Protein AF-A0A2D4F421-F1 (afdb_monomer)

pLDDT: mean 74.05, std 19.97, range [31.17, 94.75]

Organism: Micrurus corallinus (NCBI:txid54390)

Foldseek 3Di:
DPPVVVVVVVVVVCVQPPPDDDPDDDPPDDDDDPDPPDPDDPVVVVVVVVVLVQQQQWEWWQFPVNPFIAIDHPVPHDPPGTDTFWPPVPPFAAQAPVDNPHGQHGTYDGVQDLVPAVVPHQYPPRHFDSRPSRGDDGD

Solvent-accessible surface area (backbone atoms only — not comparable to full-atom values): 8634 Å² total; per-residue (Å²): 133,70,74,65,62,58,53,51,60,51,55,63,51,51,73,72,63,66,86,64,87,84,91,70,90,81,81,89,77,84,84,80,76,73,80,72,79,79,74,90,46,74,69,57,53,53,50,52,52,54,49,46,61,51,56,51,64,24,18,18,30,34,34,73,83,69,84,48,64,43,70,40,43,72,90,78,42,52,84,86,59,27,47,79,42,34,29,57,85,59,83,45,52,47,49,38,89,90,50,73,84,45,58,30,60,41,31,40,44,61,86,53,43,56,89,76,31,67,36,76,47,43,44,90,93,55,47,58,68,59,56,56,84,71,57,78,77,51,96

Mean predicted aligned error: 13.03 Å

Radius of gyration: 18.04 Å; Cα contacts (8 Å, |Δi|>4): 161; chains: 1; bounding box: 46×55×34 Å

Sequence (139 aa):
GERRRYLAKSLLLECFSHCRFLLQIDLIHLGAKFSPCIRKDQQIEKLIQKEREKERHSGCCVQNDNSGCVQTLREDCSETLATFVKWPDYNPPAVDPSNSSWRRQSGAVCSQDPRTCEEPASNPPHVWLDDITKWPICT

Structure (mmCIF, N/CA/C/O backbone):
data_AF-A0A2D4F421-F1
#
_entry.id   AF-A0A2D4F421-F1
#
loop_
_atom_site.group_PDB
_atom_site.id
_atom_site.type_symbol
_atom_site.label_atom_id
_atom_site.label_alt_id
_atom_site.label_comp_id
_atom_site.label_asym_id
_atom_site.label_entity_id
_atom_site.label_seq_id
_atom_site.pdbx_PDB_ins_code
_atom_site.Cartn_x
_atom_site.Cartn_y
_atom_site.Cartn_z
_atom_site.occupancy
_atom_site.B_iso_or_equiv
_atom_site.auth_seq_id
_atom_site.auth_comp_id
_atom_site.auth_asym_id
_atom_site.auth_atom_id
_atom_site.pdbx_PDB_model_num
ATOM 1 N N . GLY A 1 1 ? -24.098 -1.224 -3.293 1.00 41.50 1 GLY A N 1
ATOM 2 C CA . GLY A 1 1 ? -23.765 -1.664 -1.927 1.00 41.50 1 GLY A CA 1
ATOM 3 C C . GLY A 1 1 ? -22.339 -1.309 -1.558 1.00 41.50 1 GLY A C 1
ATOM 4 O O . GLY A 1 1 ? -22.158 -0.493 -0.671 1.00 41.50 1 GLY A O 1
ATOM 5 N N . GLU A 1 2 ? -21.339 -1.833 -2.271 1.00 36.81 2 GLU A N 1
ATOM 6 C CA . GLU A 1 2 ? -19.910 -1.701 -1.909 1.00 36.81 2 GLU A CA 1
ATOM 7 C C . GLU A 1 2 ? -19.188 -0.421 -2.384 1.00 36.81 2 GLU A C 1
ATOM 9 O O . GLU A 1 2 ? -18.326 0.089 -1.675 1.00 36.81 2 GLU A O 1
ATOM 14 N N . ARG A 1 3 ? -19.531 0.148 -3.554 1.00 32.31 3 ARG A N 1
ATOM 15 C CA . ARG A 1 3 ? -18.755 1.263 -4.162 1.00 32.31 3 ARG A CA 1
ATOM 16 C C . ARG A 1 3 ? -18.753 2.578 -3.373 1.00 32.31 3 ARG A C 1
ATOM 18 O O . ARG A 1 3 ? -17.867 3.400 -3.571 1.00 32.31 3 ARG A O 1
ATOM 25 N N . ARG A 1 4 ? -19.714 2.796 -2.466 1.00 31.17 4 ARG A N 1
ATOM 26 C CA . ARG A 1 4 ? -19.794 4.041 -1.673 1.00 31.17 4 ARG A CA 1
ATOM 27 C C . ARG A 1 4 ? -18.852 4.060 -0.462 1.00 31.17 4 ARG A C 1
ATOM 29 O O . ARG A 1 4 ? -18.550 5.140 0.029 1.00 31.17 4 ARG A O 1
ATOM 36 N N . ARG A 1 5 ? -18.355 2.903 0.001 1.00 38.09 5 ARG A N 1
ATOM 37 C CA . ARG A 1 5 ? -17.441 2.833 1.159 1.00 38.09 5 ARG A CA 1
ATOM 38 C C . ARG A 1 5 ? -15.985 3.151 0.803 1.00 38.09 5 ARG A C 1
ATOM 40 O O . ARG A 1 5 ? -15.282 3.716 1.631 1.00 38.09 5 ARG A O 1
ATOM 47 N N . TYR A 1 6 ? -15.560 2.878 -0.431 1.00 37.56 6 TYR A N 1
ATOM 48 C CA . TYR A 1 6 ? -14.203 3.190 -0.902 1.00 37.56 6 TYR A CA 1
ATOM 49 C C . TYR A 1 6 ? -14.041 4.660 -1.317 1.00 37.56 6 TYR A C 1
ATOM 51 O O . TYR A 1 6 ? -13.032 5.280 -0.999 1.00 37.56 6 TYR A O 1
ATOM 59 N N . LEU A 1 7 ? -15.078 5.263 -1.909 1.00 38.84 7 LEU A N 1
ATOM 60 C CA . LEU A 1 7 ? -15.095 6.700 -2.216 1.00 38.84 7 LEU A CA 1
ATOM 61 C C . LEU A 1 7 ? -15.103 7.582 -0.958 1.00 38.84 7 LEU A C 1
ATOM 63 O O . LEU A 1 7 ? -14.529 8.662 -0.982 1.00 38.84 7 LEU A O 1
ATOM 67 N N . ALA A 1 8 ? -15.678 7.116 0.156 1.00 35.91 8 ALA A N 1
ATOM 68 C CA . ALA A 1 8 ? -15.622 7.841 1.427 1.00 35.91 8 ALA A CA 1
ATOM 69 C C . ALA A 1 8 ? -14.222 7.810 2.071 1.00 35.91 8 ALA A C 1
ATOM 71 O O . ALA A 1 8 ? -13.808 8.812 2.645 1.00 35.91 8 ALA A O 1
ATOM 72 N N . LYS A 1 9 ? -13.474 6.703 1.931 1.00 41.62 9 LYS A N 1
ATOM 73 C CA . LYS A 1 9 ? -12.073 6.608 2.382 1.00 41.62 9 LYS A CA 1
ATOM 74 C C . LYS A 1 9 ? -11.138 7.485 1.544 1.00 41.62 9 LYS A C 1
ATOM 76 O O . LYS A 1 9 ? -10.263 8.133 2.104 1.00 41.62 9 LYS A O 1
ATOM 81 N N . SER A 1 10 ? -11.382 7.575 0.234 1.00 37.06 10 SER A N 1
ATOM 82 C CA . SER A 1 10 ? -10.622 8.461 -0.657 1.00 37.06 10 SER A CA 1
ATOM 83 C C . SER A 1 10 ? -10.943 9.944 -0.414 1.00 37.06 10 SER A C 1
ATOM 85 O O . SER A 1 10 ? -10.027 10.742 -0.261 1.00 37.06 10 SER A O 1
ATOM 87 N N . LEU A 1 11 ? -12.221 10.333 -0.275 1.00 34.50 11 LEU A N 1
ATOM 88 C CA . LEU A 1 11 ? -12.587 11.745 -0.066 1.00 34.50 11 LEU A CA 1
ATOM 89 C C . LEU A 1 11 ? -12.222 12.297 1.325 1.00 34.50 11 LEU A C 1
ATOM 91 O O . LEU A 1 11 ? -11.978 13.496 1.452 1.00 34.50 11 LEU A O 1
ATOM 95 N N . LEU A 1 12 ? -12.190 11.468 2.377 1.00 39.22 12 LEU A N 1
ATOM 96 C CA . LEU A 1 12 ? -11.803 11.928 3.720 1.00 39.22 12 LEU A CA 1
ATOM 97 C C . LEU A 1 12 ? -10.290 12.176 3.848 1.00 39.22 12 LEU A C 1
ATOM 99 O O . LEU A 1 12 ? -9.898 13.062 4.608 1.00 39.22 12 LEU A O 1
ATOM 103 N N . LEU A 1 13 ? -9.453 11.458 3.087 1.00 39.56 13 LEU A N 1
ATOM 104 C CA . LEU A 1 13 ? -8.000 11.672 3.059 1.00 39.56 13 LEU A CA 1
ATOM 105 C C . LEU A 1 13 ? -7.570 12.787 2.088 1.00 39.56 13 LEU A C 1
ATOM 107 O O . LEU A 1 13 ? -6.635 13.531 2.392 1.00 39.56 13 LEU A O 1
ATOM 111 N N . GLU A 1 14 ? -8.278 12.965 0.969 1.00 34.81 14 GLU A N 1
ATOM 112 C CA . GLU A 1 14 ? -7.997 14.032 -0.007 1.00 34.81 14 GLU A CA 1
ATOM 113 C C . GLU A 1 14 ? -8.227 15.438 0.580 1.00 34.81 14 GLU A C 1
ATOM 115 O O . GLU A 1 14 ? -7.458 16.357 0.308 1.00 34.81 14 GLU A O 1
ATOM 120 N N . CYS A 1 15 ? -9.206 15.608 1.477 1.00 37.72 15 CYS A N 1
ATOM 121 C CA . CYS A 1 15 ? -9.455 16.892 2.150 1.00 37.72 15 CYS A CA 1
ATOM 122 C C . CYS A 1 15 ? -8.352 17.315 3.140 1.00 37.72 15 CYS A C 1
ATOM 124 O O . CYS A 1 15 ? -8.228 18.503 3.436 1.00 37.72 15 CYS A O 1
ATOM 126 N N . PHE A 1 16 ? -7.558 16.378 3.672 1.00 40.41 16 PHE A N 1
ATOM 127 C CA . PHE A 1 16 ? -6.517 16.688 4.662 1.00 40.41 16 PHE A CA 1
ATOM 128 C C . PHE A 1 16 ? -5.126 16.895 4.049 1.00 40.41 16 PHE A C 1
ATOM 130 O O . PHE A 1 16 ? -4.325 17.631 4.627 1.00 40.41 16 PHE A O 1
ATOM 137 N N . SER A 1 17 ? -4.836 16.281 2.895 1.00 37.94 17 SER A N 1
ATOM 138 C CA . SER A 1 17 ? -3.502 16.335 2.275 1.00 37.94 17 SER A CA 1
ATOM 139 C C . SER A 1 17 ? -3.331 17.461 1.241 1.00 37.94 17 SER A C 1
ATOM 141 O O . SER A 1 17 ? -2.230 17.982 1.085 1.00 37.94 17 SER A O 1
ATOM 143 N N . HIS A 1 18 ? -4.406 17.926 0.594 1.00 42.22 18 HIS A N 1
ATOM 144 C CA . HIS A 1 18 ? -4.334 18.904 -0.509 1.00 42.22 18 HIS A CA 1
ATOM 145 C C . HIS A 1 18 ? -4.204 20.390 -0.098 1.00 42.22 18 HIS A C 1
ATOM 147 O O . HIS A 1 18 ? -4.460 21.285 -0.899 1.00 42.22 18 HIS A O 1
ATOM 153 N N . CYS A 1 19 ? -3.769 20.709 1.128 1.00 43.16 19 CYS A N 1
ATOM 154 C CA . CYS A 1 19 ? -3.565 22.112 1.535 1.00 43.16 19 CYS A CA 1
ATOM 155 C C . CYS A 1 19 ? -2.168 22.680 1.185 1.00 43.16 19 CYS A C 1
ATOM 157 O O . CYS A 1 19 ? -1.824 23.789 1.599 1.00 43.16 19 CYS A O 1
ATOM 159 N N . ARG A 1 20 ? -1.345 21.956 0.419 1.00 45.47 20 ARG A N 1
ATOM 160 C CA . ARG A 1 20 ? -0.129 22.487 -0.219 1.00 45.47 20 ARG A CA 1
ATOM 161 C C . ARG A 1 20 ? -0.092 22.019 -1.667 1.00 45.47 20 ARG A C 1
ATOM 163 O O . ARG A 1 20 ? -0.299 20.844 -1.909 1.00 45.47 20 ARG A O 1
ATOM 170 N N . PHE A 1 21 ? 0.255 22.937 -2.568 1.00 42.03 21 PHE A N 1
ATOM 171 C CA . PHE A 1 21 ? 0.499 22.722 -4.000 1.00 42.03 21 PHE A CA 1
ATOM 172 C C . PHE A 1 21 ? -0.718 22.668 -4.935 1.00 42.03 21 PHE A C 1
ATOM 174 O O . PHE A 1 21 ? -0.959 21.677 -5.596 1.00 42.03 21 PHE A O 1
ATOM 181 N N . LEU A 1 22 ? -1.381 23.814 -5.113 1.00 41.16 22 LEU A N 1
ATOM 182 C CA . LEU A 1 22 ? -1.653 24.335 -6.461 1.00 41.16 22 LEU A CA 1
ATOM 183 C C . LEU A 1 22 ? -1.502 25.859 -6.426 1.00 41.16 22 LEU A C 1
ATOM 185 O O . LEU A 1 22 ? -2.469 26.614 -6.353 1.00 41.16 22 LEU A O 1
ATOM 189 N N . LEU A 1 23 ? -0.249 26.317 -6.440 1.00 43.56 23 LEU A N 1
ATOM 190 C CA . LEU A 1 23 ? 0.064 27.666 -6.892 1.00 43.56 23 LEU A CA 1
ATOM 191 C C . LEU A 1 23 ? 0.308 27.589 -8.403 1.00 43.56 23 LEU A C 1
ATOM 193 O O . LEU A 1 23 ? 1.446 27.555 -8.851 1.00 43.56 23 LEU A O 1
ATOM 197 N N . GLN A 1 24 ? -0.779 27.534 -9.175 1.00 42.00 24 GLN A N 1
ATOM 198 C CA . GLN A 1 24 ? -0.777 27.954 -10.576 1.00 42.00 24 GLN A CA 1
ATOM 199 C C . GLN A 1 24 ? -2.070 28.740 -10.863 1.00 42.00 24 GLN A C 1
ATOM 201 O O . GLN A 1 24 ? -3.086 28.195 -11.277 1.00 42.00 24 GLN A O 1
ATOM 206 N N . ILE A 1 25 ? -2.039 30.010 -10.430 1.00 50.66 25 ILE A N 1
ATOM 207 C CA . ILE A 1 25 ? -2.348 31.229 -11.205 1.00 50.66 25 ILE A CA 1
ATOM 208 C C . ILE A 1 25 ? -3.394 30.974 -12.315 1.00 50.66 25 ILE A C 1
ATOM 210 O O . ILE A 1 25 ? -3.032 30.526 -13.391 1.00 50.66 25 ILE A O 1
ATOM 214 N N . ASP A 1 26 ? -4.702 30.997 -12.033 1.00 39.94 26 ASP A N 1
ATOM 215 C CA . ASP A 1 26 ? -5.576 32.101 -12.492 1.00 39.94 26 ASP A CA 1
ATOM 216 C C . ASP A 1 26 ? -7.009 32.029 -11.906 1.00 39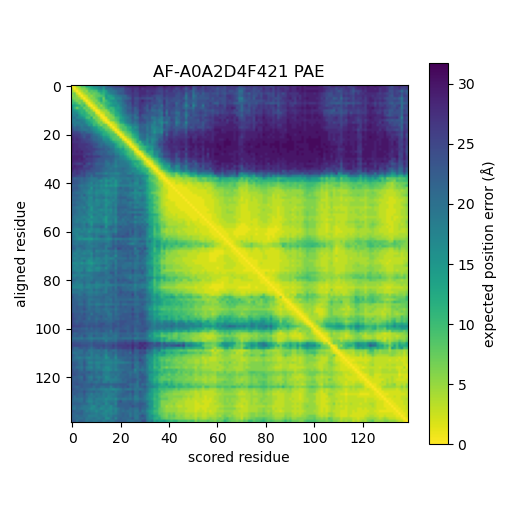.94 26 ASP A C 1
ATOM 218 O O . ASP A 1 26 ? -7.995 32.378 -12.552 1.00 39.94 26 ASP A O 1
ATOM 222 N N . LEU A 1 27 ? -7.169 31.598 -10.650 1.00 43.00 27 LEU A N 1
ATOM 223 C CA . LEU A 1 27 ? -8.470 31.663 -9.956 1.00 43.00 27 LEU A CA 1
ATOM 224 C C . LEU A 1 27 ? -8.440 32.567 -8.717 1.00 43.00 27 LEU A C 1
ATOM 226 O O . LEU A 1 27 ? -9.036 32.271 -7.684 1.00 43.00 27 LEU A O 1
ATOM 230 N N . ILE A 1 28 ? -7.747 33.703 -8.830 1.00 47.91 28 ILE A N 1
ATOM 231 C CA . ILE A 1 28 ? -7.823 34.821 -7.877 1.00 47.91 28 ILE A CA 1
ATOM 232 C C . ILE A 1 28 ? -8.586 35.973 -8.538 1.00 47.91 28 ILE A C 1
ATOM 234 O O . ILE A 1 28 ? -8.101 37.087 -8.650 1.00 47.91 28 ILE A O 1
ATOM 238 N N . HIS A 1 29 ? -9.799 35.707 -9.008 1.00 46.41 29 HIS A N 1
ATOM 239 C CA . HIS A 1 29 ? -10.775 36.751 -9.301 1.00 46.41 29 HIS A CA 1
ATOM 240 C C . HIS A 1 29 ? -12.164 36.168 -9.047 1.00 46.41 29 HIS A C 1
ATOM 242 O O . HIS A 1 29 ? -12.685 35.454 -9.892 1.00 46.41 29 HIS A O 1
ATOM 248 N N . LEU A 1 30 ? -12.743 36.520 -7.887 1.00 47.62 30 LEU A N 1
ATOM 249 C CA . LEU A 1 30 ? -14.104 36.214 -7.392 1.00 47.62 30 LEU A CA 1
ATOM 250 C C . LEU A 1 30 ? -14.192 35.085 -6.337 1.00 47.62 30 LEU A C 1
ATOM 252 O O . LEU A 1 30 ? -14.700 33.999 -6.583 1.00 47.62 30 LEU A O 1
ATOM 256 N N . GLY A 1 31 ? -13.790 35.393 -5.097 1.00 50.72 31 GLY A N 1
ATOM 257 C CA . GLY A 1 31 ? -14.478 34.853 -3.912 1.00 50.72 31 GLY A CA 1
ATOM 258 C C . GLY A 1 31 ? -14.200 33.406 -3.485 1.00 50.72 31 GLY A C 1
ATOM 259 O O . GLY A 1 31 ? -15.069 32.799 -2.857 1.00 50.72 31 GLY A O 1
ATOM 260 N N . ALA A 1 32 ? -13.018 32.843 -3.748 1.00 45.59 32 ALA A N 1
ATOM 261 C CA . ALA A 1 32 ? -12.657 31.543 -3.182 1.00 45.59 32 ALA A CA 1
ATOM 262 C C . ALA A 1 32 ? -12.429 31.652 -1.660 1.00 45.59 32 ALA A C 1
ATOM 264 O O . ALA A 1 32 ? -11.424 32.167 -1.171 1.00 45.59 32 ALA A O 1
ATOM 265 N N . LYS A 1 33 ? -13.418 31.176 -0.905 1.00 50.16 33 LYS A N 1
ATOM 266 C CA . LYS A 1 33 ? -13.392 30.997 0.546 1.00 50.16 33 LYS A CA 1
ATOM 267 C C . LYS A 1 33 ? -12.401 29.880 0.881 1.00 50.16 33 LYS A C 1
ATOM 269 O O . LYS A 1 33 ? -12.665 28.724 0.568 1.00 50.16 33 LYS A O 1
ATOM 274 N N . PHE A 1 34 ? -11.275 30.217 1.509 1.00 52.97 34 PHE A N 1
ATOM 275 C CA . PHE A 1 34 ? -10.331 29.218 2.013 1.00 52.97 34 PHE A CA 1
ATOM 276 C C . PHE A 1 34 ? -11.055 28.232 2.939 1.00 52.97 34 PHE A C 1
ATOM 278 O O . PHE A 1 34 ? -11.780 28.652 3.848 1.00 52.97 34 PHE A O 1
ATOM 285 N N . SER A 1 35 ? -10.860 26.932 2.710 1.00 56.28 35 SER A N 1
ATOM 286 C CA . SER A 1 35 ? -11.275 25.878 3.634 1.00 56.28 35 SER A CA 1
ATOM 287 C C . SER A 1 35 ? -10.663 26.193 5.004 1.00 56.28 35 SER A C 1
ATOM 289 O O . SER A 1 35 ? -9.434 26.241 5.103 1.00 56.28 35 SER A O 1
ATOM 291 N N . PRO A 1 36 ? -11.454 26.469 6.057 1.00 56.59 36 PRO A N 1
ATOM 292 C CA . PRO A 1 36 ? -10.884 26.702 7.375 1.00 56.59 36 PRO A CA 1
ATOM 293 C C . PRO A 1 36 ? -10.105 25.452 7.788 1.00 56.59 36 PRO A C 1
ATOM 295 O O . PRO A 1 36 ? -10.576 24.330 7.591 1.00 56.59 36 PRO A O 1
ATOM 298 N N . CYS A 1 37 ? -8.900 25.643 8.326 1.00 60.41 37 CYS A N 1
ATOM 299 C CA . CYS A 1 37 ? -8.090 24.550 8.842 1.00 60.41 37 CYS A CA 1
ATOM 300 C C . CYS A 1 37 ? -8.929 23.709 9.816 1.00 60.41 37 CYS A C 1
ATOM 302 O O . CYS A 1 37 ? -9.476 24.228 10.793 1.00 60.41 37 CYS A O 1
ATOM 304 N N . ILE A 1 38 ? -9.070 22.409 9.539 1.00 67.81 38 ILE A N 1
ATOM 305 C CA . ILE A 1 38 ? -9.748 21.513 10.474 1.00 67.81 38 ILE A CA 1
ATOM 306 C C . ILE A 1 38 ? -8.921 21.497 11.756 1.00 67.81 38 ILE A C 1
ATOM 308 O O . ILE A 1 38 ? -7.733 21.162 11.758 1.00 67.81 38 ILE A O 1
ATOM 312 N N . ARG A 1 39 ? -9.553 21.894 12.860 1.00 75.44 39 ARG A N 1
ATOM 313 C CA . ARG A 1 39 ? -8.953 21.793 14.186 1.00 75.44 39 ARG A CA 1
ATOM 314 C C . ARG A 1 39 ? -8.607 20.327 14.451 1.00 75.44 39 ARG A C 1
ATOM 316 O O . ARG A 1 39 ? -9.448 19.455 14.256 1.00 75.44 39 ARG A O 1
ATOM 323 N N . LYS A 1 40 ? -7.384 20.071 14.926 1.00 77.69 40 LYS A N 1
ATOM 324 C CA . LYS A 1 40 ? -6.969 18.739 15.381 1.00 77.69 40 LYS A CA 1
ATOM 325 C C . LYS A 1 40 ? -7.872 18.289 16.524 1.00 77.69 40 LYS A C 1
ATOM 327 O O . LYS A 1 40 ? -7.868 18.898 17.596 1.00 77.69 40 LYS A O 1
ATOM 332 N N . ASP A 1 41 ? -8.650 17.250 16.266 1.00 87.44 41 ASP A N 1
ATOM 333 C CA . ASP A 1 41 ? -9.509 16.611 17.249 1.00 87.44 41 ASP A CA 1
ATOM 334 C C . ASP A 1 41 ? -8.862 15.303 17.715 1.00 87.44 41 ASP A C 1
ATOM 336 O O . ASP A 1 41 ? -8.504 14.447 16.905 1.00 87.44 41 ASP A O 1
ATOM 340 N N . GLN A 1 42 ? -8.712 15.142 19.029 1.00 91.00 42 GLN A N 1
ATOM 341 C CA . GLN A 1 42 ? -8.025 13.987 19.609 1.00 91.00 42 GLN A CA 1
ATOM 342 C C . GLN A 1 42 ? -8.744 12.657 19.342 1.00 91.00 42 GLN A C 1
ATOM 344 O O . GLN A 1 42 ? -8.100 11.607 19.324 1.00 91.00 42 GLN A O 1
ATOM 349 N N . GLN A 1 43 ? -10.070 12.655 19.174 1.00 88.06 43 GLN A N 1
ATOM 350 C CA . GLN A 1 43 ? -10.814 11.440 18.839 1.00 88.06 43 GLN A CA 1
ATOM 351 C C . GLN A 1 43 ? -10.548 11.048 17.387 1.00 88.06 43 GLN A C 1
ATOM 353 O O . GLN A 1 43 ? -10.292 9.875 17.113 1.00 88.06 43 GLN A O 1
ATOM 358 N N . ILE A 1 44 ? -10.519 12.025 16.478 1.00 86.69 44 ILE A N 1
ATOM 359 C CA . ILE A 1 44 ? -10.171 11.804 15.069 1.00 86.69 44 ILE A CA 1
ATOM 360 C C . ILE A 1 44 ? -8.728 11.307 14.939 1.00 86.69 44 ILE A C 1
ATOM 362 O O . ILE A 1 44 ? -8.487 10.326 14.242 1.00 86.69 44 ILE A O 1
ATOM 366 N N . GLU A 1 45 ? -7.770 11.903 15.652 1.00 89.38 45 GLU A N 1
ATOM 367 C CA . GLU A 1 45 ? -6.368 11.455 15.625 1.00 89.38 45 GLU A CA 1
ATOM 368 C C . GLU A 1 45 ? -6.218 9.988 16.054 1.00 89.38 45 GLU A C 1
ATOM 370 O O . GLU A 1 45 ? -5.491 9.224 15.417 1.00 89.38 45 GLU A O 1
ATOM 375 N N . LYS A 1 46 ? -6.957 9.557 17.084 1.00 92.44 46 LYS A N 1
ATOM 376 C CA . LYS A 1 46 ? -6.981 8.149 17.514 1.00 92.44 46 LYS A CA 1
ATOM 377 C C . LYS A 1 46 ? -7.551 7.225 16.438 1.00 92.44 46 LYS A C 1
ATOM 379 O O . LYS A 1 46 ? -7.043 6.117 16.263 1.00 92.44 46 LYS A O 1
ATOM 384 N N . LEU A 1 47 ? -8.591 7.660 15.726 1.00 90.75 47 LEU A N 1
ATOM 385 C CA . LEU A 1 47 ? -9.173 6.895 14.620 1.00 90.75 47 LEU A CA 1
ATOM 386 C C . LEU A 1 47 ? -8.194 6.778 13.449 1.00 90.75 47 LEU A C 1
ATOM 388 O O . LEU A 1 47 ? -7.968 5.669 12.974 1.00 90.75 47 LEU A O 1
ATOM 392 N N . ILE A 1 48 ? -7.543 7.879 13.065 1.00 88.00 48 ILE A N 1
ATOM 393 C CA . ILE A 1 48 ? -6.514 7.891 12.016 1.00 88.00 48 ILE A CA 1
ATOM 394 C C . ILE A 1 48 ? -5.371 6.945 12.382 1.00 88.00 48 ILE A C 1
ATOM 396 O O . ILE A 1 48 ? -4.939 6.150 11.554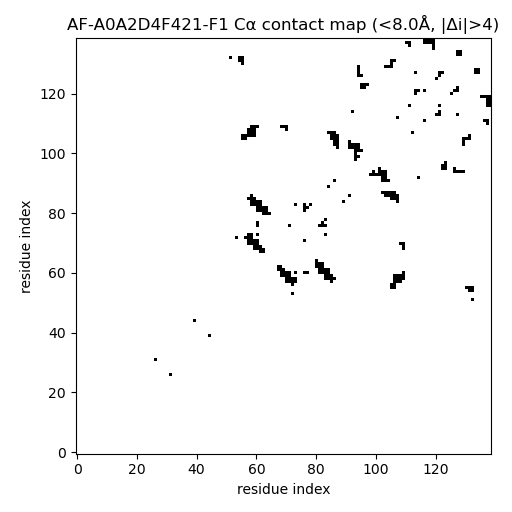 1.00 88.00 48 ILE A O 1
ATOM 400 N N . GLN A 1 49 ? -4.888 6.986 13.625 1.00 90.56 49 GLN A N 1
ATOM 401 C CA . GLN A 1 49 ? -3.806 6.103 14.055 1.00 90.56 49 GLN A CA 1
ATOM 402 C C . GLN A 1 49 ? -4.221 4.627 14.008 1.00 90.56 49 GLN A C 1
ATOM 404 O O . GLN A 1 49 ? -3.434 3.772 13.603 1.00 90.56 49 GLN A O 1
ATOM 409 N N . LYS A 1 50 ? -5.469 4.328 14.381 1.00 91.75 50 LYS A N 1
ATOM 410 C CA . LYS A 1 50 ? -6.030 2.978 14.285 1.00 91.75 50 LYS A CA 1
ATOM 411 C C . LYS A 1 50 ? -6.146 2.508 12.834 1.00 91.75 50 LYS A C 1
ATOM 413 O O . LYS A 1 50 ? -5.909 1.333 12.570 1.00 91.75 50 LYS A O 1
ATOM 418 N N . GLU A 1 51 ? -6.515 3.387 11.906 1.00 88.12 51 GLU A N 1
ATOM 419 C CA . GLU A 1 51 ? -6.564 3.060 10.477 1.00 88.12 51 GLU A CA 1
ATOM 420 C C . GLU A 1 51 ? -5.167 2.855 9.891 1.00 88.12 51 GLU A C 1
ATOM 422 O O . GLU A 1 51 ? -4.940 1.824 9.266 1.00 88.12 51 GLU A O 1
ATOM 427 N N . ARG A 1 52 ? -4.204 3.732 10.197 1.00 87.25 52 ARG A N 1
ATOM 428 C CA . ARG A 1 52 ? -2.797 3.576 9.784 1.00 87.25 52 ARG A CA 1
ATOM 429 C C . ARG A 1 52 ? -2.201 2.242 10.234 1.00 87.25 52 ARG A C 1
ATOM 431 O O . ARG A 1 52 ? -1.519 1.572 9.465 1.00 87.25 52 ARG A O 1
ATOM 438 N N . GLU A 1 53 ? -2.488 1.816 11.464 1.00 89.12 53 GLU A N 1
ATOM 439 C CA . GLU A 1 53 ? -2.021 0.517 11.965 1.00 89.12 53 GLU A CA 1
ATOM 440 C C . GLU A 1 53 ? -2.621 -0.653 11.169 1.00 89.12 53 GLU A C 1
ATOM 442 O O . GLU A 1 53 ? -1.937 -1.643 10.911 1.00 89.12 53 GLU A O 1
ATOM 447 N N . LYS A 1 54 ? -3.878 -0.544 10.719 1.00 87.19 54 LYS A N 1
ATOM 448 C CA . LYS A 1 54 ? -4.482 -1.540 9.820 1.00 87.19 54 LYS A CA 1
ATOM 449 C C . LYS A 1 54 ? -3.864 -1.492 8.424 1.00 87.19 54 LYS A C 1
ATOM 451 O O . LYS A 1 54 ? -3.563 -2.543 7.864 1.00 87.19 54 LYS A O 1
ATOM 456 N N . GLU A 1 55 ? -3.631 -0.299 7.883 1.00 86.94 55 GLU A N 1
ATOM 457 C CA . GLU A 1 55 ? -3.001 -0.102 6.572 1.00 86.94 55 GLU A CA 1
ATOM 458 C C . GLU A 1 55 ? -1.605 -0.722 6.509 1.00 86.94 55 GLU A C 1
ATOM 460 O O . GLU A 1 55 ? -1.287 -1.382 5.520 1.00 86.94 55 GLU A O 1
ATOM 465 N N . ARG A 1 56 ? -0.815 -0.646 7.588 1.00 87.12 56 ARG A N 1
ATOM 466 C CA . ARG A 1 56 ? 0.502 -1.307 7.671 1.00 87.12 56 ARG A CA 1
ATOM 467 C C . ARG A 1 56 ? 0.432 -2.817 7.410 1.00 87.12 56 ARG A C 1
ATOM 469 O O . ARG A 1 56 ? 1.373 -3.425 6.896 1.00 87.12 56 ARG A O 1
ATOM 476 N N . HIS A 1 57 ? -0.694 -3.441 7.748 1.00 86.94 57 HIS A N 1
ATOM 477 C CA . HIS A 1 57 ? -0.903 -4.874 7.565 1.00 86.94 57 HIS A CA 1
ATOM 478 C C . HIS A 1 57 ? -1.620 -5.231 6.257 1.00 86.94 57 HIS A C 1
ATOM 480 O O . HIS A 1 57 ? -1.651 -6.413 5.907 1.00 86.94 57 HIS A O 1
ATOM 486 N N . SER A 1 58 ? -2.108 -4.243 5.507 1.00 88.56 58 SER A N 1
ATOM 487 C CA . SER A 1 58 ? -2.757 -4.453 4.212 1.00 88.56 58 SER A CA 1
ATOM 488 C C . SER A 1 58 ? -1.789 -4.939 3.121 1.00 88.56 58 SER A C 1
ATOM 490 O O . SER A 1 58 ? -0.565 -4.893 3.272 1.00 88.56 58 SER A O 1
ATOM 492 N N . GLY A 1 59 ? -2.356 -5.467 2.040 1.00 89.75 59 GLY A N 1
ATOM 493 C CA . GLY A 1 59 ? -1.659 -5.866 0.819 1.00 89.75 59 GLY A CA 1
ATOM 494 C C . GLY A 1 59 ? -2.575 -5.720 -0.396 1.00 89.75 59 GLY A C 1
ATOM 495 O O . GLY A 1 59 ? -3.684 -5.190 -0.281 1.00 89.75 59 GLY A O 1
ATOM 496 N N . CYS A 1 60 ? -2.130 -6.202 -1.554 1.00 90.94 60 CYS A N 1
ATOM 497 C CA . CYS A 1 60 ? -2.875 -6.106 -2.803 1.00 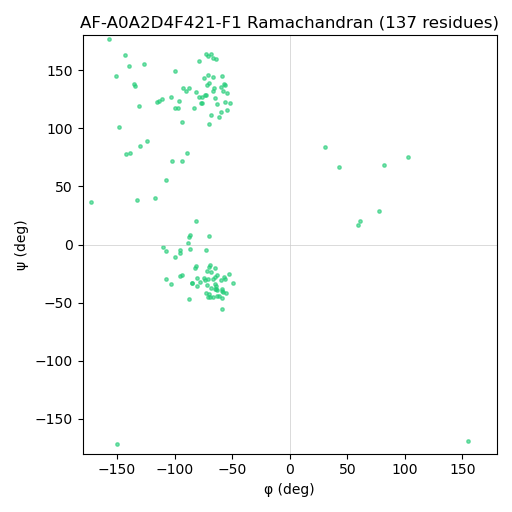90.94 60 CYS A CA 1
ATOM 498 C C . CYS A 1 60 ? -3.590 -7.429 -3.109 1.00 90.94 60 CYS A C 1
ATOM 500 O O . CYS A 1 60 ? -2.960 -8.468 -3.286 1.00 90.94 60 CYS A O 1
ATOM 502 N N . CYS A 1 61 ? -4.919 -7.396 -3.162 1.00 91.62 61 CYS A N 1
ATOM 503 C CA . CYS A 1 61 ? -5.761 -8.525 -3.541 1.00 91.62 61 CYS A CA 1
ATOM 504 C C . CYS A 1 61 ? -6.048 -8.431 -5.044 1.00 91.62 61 CYS A C 1
ATOM 506 O O . CYS A 1 61 ? -6.806 -7.563 -5.482 1.00 91.62 61 CYS A O 1
ATOM 508 N N . VAL A 1 62 ? -5.394 -9.279 -5.835 1.00 92.12 62 VAL A N 1
ATOM 509 C CA . VAL A 1 62 ? -5.475 -9.281 -7.302 1.00 92.12 62 VAL A CA 1
ATOM 510 C C . VAL A 1 62 ? -6.502 -10.314 -7.738 1.00 92.12 62 VAL A C 1
ATOM 512 O O . VAL A 1 62 ? -6.383 -11.480 -7.376 1.00 92.12 62 VAL A O 1
ATOM 515 N N . GLN A 1 63 ? -7.516 -9.905 -8.497 1.00 94.12 63 GLN A N 1
ATOM 516 C CA . GLN A 1 63 ? -8.544 -10.830 -8.973 1.00 94.12 63 GLN A CA 1
ATOM 517 C C . GLN A 1 63 ? -7.977 -11.760 -10.052 1.00 94.12 63 GLN A C 1
ATOM 519 O O . GLN A 1 63 ? -7.246 -11.323 -10.945 1.00 94.12 63 GLN A O 1
ATOM 524 N N . ASN A 1 64 ? -8.326 -13.045 -9.973 1.00 93.44 64 ASN A N 1
ATOM 525 C CA . ASN A 1 64 ? -7.793 -14.087 -10.857 1.00 93.44 64 ASN A CA 1
ATOM 526 C C . ASN A 1 64 ? -8.285 -13.952 -12.310 1.00 93.44 64 ASN A C 1
ATOM 528 O O . ASN A 1 64 ? -7.696 -14.533 -13.214 1.00 93.44 64 ASN A O 1
ATOM 532 N N . ASP A 1 65 ? -9.355 -13.190 -12.535 1.00 94.06 65 ASP A N 1
ATOM 533 C CA . ASP A 1 65 ? -9.921 -12.872 -13.850 1.00 94.06 65 ASP A CA 1
ATOM 534 C C . ASP A 1 65 ? -9.283 -11.632 -14.507 1.00 94.06 65 ASP A C 1
ATOM 536 O O . ASP A 1 65 ? -9.762 -11.164 -15.540 1.00 94.06 65 ASP A O 1
ATOM 540 N N . ASN A 1 66 ? -8.232 -11.072 -13.896 1.00 87.44 66 ASN A N 1
ATOM 541 C CA . ASN A 1 66 ? -7.547 -9.852 -14.329 1.00 87.44 66 ASN A CA 1
ATOM 542 C C . ASN A 1 66 ? -8.446 -8.601 -14.391 1.00 87.44 66 ASN A C 1
ATOM 544 O O . ASN A 1 66 ? -8.049 -7.594 -14.977 1.00 87.44 66 ASN A O 1
ATOM 548 N N . SER A 1 67 ? -9.623 -8.612 -13.757 1.00 90.06 67 SER A N 1
ATOM 549 C CA . SER A 1 67 ? -10.537 -7.459 -13.750 1.00 90.06 67 SER A CA 1
ATOM 550 C C . SER A 1 67 ? -10.023 -6.281 -12.917 1.00 90.06 67 SER A C 1
ATOM 552 O O . SER A 1 67 ? -10.469 -5.146 -13.091 1.00 90.06 67 SER A O 1
ATOM 554 N N . GLY A 1 68 ? -9.074 -6.531 -12.016 1.00 90.62 68 GLY A N 1
ATOM 555 C CA . GLY A 1 68 ? -8.382 -5.497 -11.264 1.00 90.62 68 GLY A CA 1
ATOM 556 C C . GLY A 1 68 ? -7.841 -5.999 -9.936 1.00 90.62 68 GLY A C 1
ATOM 557 O O . GLY A 1 68 ? -7.840 -7.194 -9.638 1.00 90.62 68 GLY A O 1
ATOM 558 N N . CYS A 1 69 ? -7.398 -5.057 -9.116 1.00 90.69 69 CYS A N 1
ATOM 559 C CA . CYS A 1 69 ? -6.871 -5.336 -7.793 1.00 90.69 69 CYS A CA 1
ATOM 560 C C . CYS A 1 69 ? -7.341 -4.290 -6.778 1.00 90.69 69 CYS A C 1
ATOM 562 O O . CYS A 1 69 ? -7.677 -3.161 -7.137 1.00 90.69 69 CYS A O 1
ATOM 564 N N . VAL A 1 70 ? -7.412 -4.685 -5.508 1.00 89.94 70 VAL A N 1
ATOM 565 C CA . VAL A 1 70 ? -7.855 -3.824 -4.406 1.00 89.94 70 VAL A CA 1
ATOM 566 C C . VAL A 1 70 ? -6.933 -3.977 -3.203 1.00 89.94 70 VAL A C 1
ATOM 568 O O . VAL A 1 70 ? -6.535 -5.087 -2.848 1.00 89.94 70 VAL A O 1
ATOM 571 N N . GLN A 1 71 ? -6.597 -2.861 -2.558 1.00 89.25 71 GLN A N 1
ATOM 572 C CA . GLN A 1 71 ? -5.845 -2.881 -1.309 1.00 89.25 71 GLN A CA 1
ATOM 573 C C . GLN A 1 71 ? -6.773 -3.268 -0.154 1.00 89.25 71 GLN A C 1
ATOM 575 O O . GLN A 1 71 ? -7.783 -2.606 0.096 1.00 89.25 71 GLN A O 1
ATOM 580 N N . THR A 1 72 ? -6.444 -4.348 0.550 1.00 90.25 72 THR A N 1
ATOM 581 C CA . THR A 1 72 ? -7.252 -4.858 1.664 1.00 90.25 72 THR A CA 1
ATOM 582 C C . THR A 1 72 ? -6.416 -5.710 2.626 1.00 90.25 72 THR A C 1
ATOM 584 O O . THR A 1 72 ? -5.216 -5.905 2.418 1.00 90.25 72 THR A O 1
ATOM 587 N N . LEU A 1 73 ? -7.018 -6.181 3.718 1.00 90.19 73 LEU A N 1
ATOM 588 C CA . LEU A 1 73 ? -6.407 -7.161 4.618 1.00 90.19 73 LEU A CA 1
ATOM 589 C C . LEU A 1 73 ? -6.511 -8.572 4.028 1.00 90.19 73 LEU A C 1
ATOM 591 O O . LEU A 1 73 ? -7.383 -8.850 3.208 1.00 90.19 73 LEU A O 1
ATOM 595 N N . ARG A 1 74 ? -5.637 -9.484 4.468 1.00 90.38 74 ARG A N 1
ATOM 596 C CA . ARG A 1 74 ? -5.654 -10.879 3.997 1.00 90.38 74 ARG A CA 1
ATOM 597 C C . ARG A 1 74 ? -6.991 -11.567 4.287 1.00 90.38 74 ARG A C 1
ATOM 599 O O . ARG A 1 74 ? -7.486 -12.275 3.424 1.00 90.38 74 ARG A O 1
ATOM 606 N N . GLU A 1 75 ? -7.570 -11.313 5.458 1.00 92.94 75 GLU A N 1
ATOM 607 C CA . GLU A 1 75 ? -8.875 -11.845 5.888 1.00 92.94 75 GLU A CA 1
ATOM 608 C C . GLU A 1 75 ? -10.058 -11.382 5.024 1.00 92.94 75 GLU A C 1
ATOM 610 O O . GLU A 1 75 ? -11.050 -12.093 4.908 1.00 92.94 75 GLU A O 1
ATOM 615 N N . ASP A 1 76 ? -9.933 -10.218 4.385 1.00 92.62 76 ASP A N 1
ATOM 616 C CA . ASP A 1 76 ? -10.967 -9.628 3.531 1.00 92.62 76 ASP A CA 1
ATOM 617 C C . ASP A 1 76 ? -10.760 -9.969 2.038 1.00 92.62 76 ASP A C 1
ATOM 619 O O . ASP A 1 76 ? -11.571 -9.588 1.191 1.00 92.62 76 ASP A O 1
ATOM 623 N N . CYS A 1 77 ? -9.661 -10.643 1.682 1.00 92.44 77 CYS A N 1
ATOM 624 C CA . CYS A 1 77 ? -9.371 -11.061 0.312 1.00 92.44 77 CYS A CA 1
ATOM 625 C C . CYS A 1 77 ? -9.955 -12.456 0.049 1.00 92.44 77 CYS A C 1
ATOM 627 O O . CYS A 1 77 ? -9.769 -13.376 0.840 1.00 92.44 77 CYS A O 1
ATOM 629 N N . SER A 1 78 ? -10.657 -12.628 -1.074 1.00 94.12 78 SER A N 1
ATOM 630 C CA . SER A 1 78 ? -11.227 -13.927 -1.449 1.00 94.12 78 SER A CA 1
ATOM 631 C C . SER A 1 78 ? -10.126 -14.953 -1.724 1.00 94.12 78 SER A C 1
ATOM 633 O O . SER A 1 78 ? -9.284 -14.719 -2.583 1.00 94.12 78 SER A O 1
ATOM 635 N N . GLU A 1 79 ? -10.173 -16.110 -1.058 1.00 92.38 79 GLU A N 1
ATOM 636 C CA . GLU A 1 79 ? -9.193 -17.191 -1.257 1.00 92.38 79 GLU A CA 1
ATOM 637 C C . GLU A 1 79 ? -9.351 -17.931 -2.597 1.00 92.38 79 GLU A C 1
ATOM 639 O O . GLU A 1 79 ? -8.406 -18.553 -3.075 1.00 92.38 79 GLU A O 1
ATOM 644 N N . THR A 1 80 ? -10.540 -17.890 -3.210 1.00 93.75 80 THR A N 1
ATOM 645 C CA . THR A 1 80 ? -10.849 -18.635 -4.445 1.00 93.75 80 THR A CA 1
ATOM 646 C C . THR A 1 80 ? -10.853 -17.758 -5.693 1.00 93.75 80 THR A C 1
ATOM 648 O O . THR A 1 80 ? -10.477 -18.215 -6.772 1.00 93.75 80 THR A O 1
ATOM 651 N N . LEU A 1 81 ? -11.281 -16.499 -5.566 1.00 94.75 81 LEU A N 1
ATOM 652 C CA . LEU A 1 81 ? -11.445 -15.580 -6.697 1.00 94.75 81 LEU A CA 1
ATOM 653 C C . LEU A 1 81 ? -10.282 -14.597 -6.849 1.00 94.75 81 LEU A C 1
ATOM 655 O O . LEU A 1 81 ? -10.198 -13.900 -7.862 1.00 94.75 81 LEU A O 1
ATOM 659 N N . ALA A 1 82 ? -9.393 -14.524 -5.861 1.00 94.69 82 ALA A N 1
ATOM 660 C CA . ALA A 1 82 ? -8.287 -13.588 -5.864 1.00 94.69 82 ALA A CA 1
ATOM 661 C C . ALA A 1 82 ? -7.020 -14.188 -5.250 1.00 94.69 82 ALA A C 1
ATOM 663 O O . ALA A 1 82 ? -7.041 -15.191 -4.540 1.00 94.69 82 ALA A O 1
ATOM 664 N N . THR A 1 83 ? -5.901 -13.534 -5.531 1.00 92.00 83 THR A N 1
ATOM 665 C CA . THR A 1 83 ? -4.592 -13.839 -4.969 1.00 92.00 83 THR A CA 1
ATOM 666 C C . THR A 1 83 ? -4.140 -12.662 -4.115 1.00 92.00 83 THR A C 1
ATOM 668 O O . THR A 1 83 ? -4.035 -11.530 -4.594 1.00 92.00 83 THR A O 1
ATOM 671 N N . PHE A 1 84 ? -3.857 -12.920 -2.838 1.00 91.25 84 PHE A N 1
ATOM 672 C CA . PHE A 1 84 ? -3.316 -11.908 -1.935 1.00 91.25 84 PHE A CA 1
ATOM 673 C C . PHE A 1 84 ? -1.796 -11.79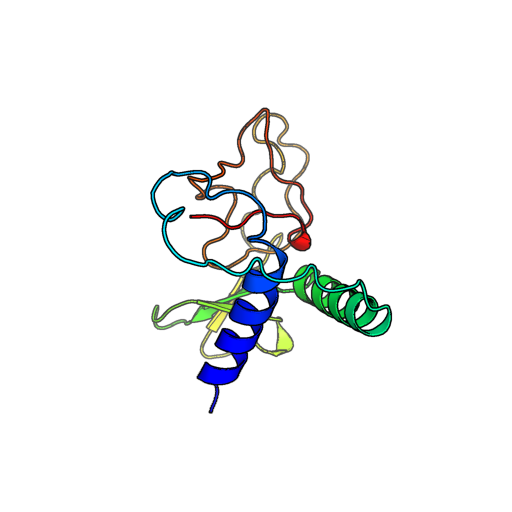5 -2.093 1.00 91.25 84 PHE A C 1
ATOM 675 O O . PHE A 1 84 ? -1.056 -12.736 -1.788 1.00 91.25 84 PHE A O 1
ATOM 682 N N . VAL A 1 85 ? -1.339 -10.621 -2.521 1.00 88.56 85 VAL A N 1
ATOM 683 C CA . VAL A 1 85 ? 0.064 -10.282 -2.759 1.00 88.56 85 VAL A CA 1
ATOM 684 C C . VAL A 1 85 ? 0.529 -9.266 -1.723 1.00 88.56 85 VAL A C 1
ATOM 686 O O . VAL A 1 85 ? -0.045 -8.187 -1.565 1.00 88.56 85 VAL A O 1
ATOM 689 N N . LYS A 1 86 ? 1.611 -9.599 -1.021 1.00 87.75 86 LYS A N 1
ATOM 690 C CA . LYS A 1 86 ? 2.255 -8.713 -0.054 1.00 87.75 86 LYS A CA 1
ATOM 691 C C . LYS A 1 86 ? 3.750 -9.016 0.027 1.00 87.75 86 LYS A C 1
ATOM 693 O O . LYS A 1 86 ? 4.156 -10.168 -0.081 1.00 87.75 86 LYS A O 1
ATOM 698 N N . TRP A 1 87 ? 4.576 -7.996 0.225 1.00 86.06 87 TRP A N 1
ATOM 699 C CA . TRP A 1 87 ? 5.966 -8.209 0.628 1.00 86.06 87 TRP A CA 1
ATOM 700 C C . TRP A 1 87 ? 6.035 -8.701 2.081 1.00 86.06 87 TRP A C 1
ATOM 702 O O . TRP A 1 87 ? 5.179 -8.312 2.879 1.00 86.06 87 TRP A O 1
ATOM 712 N N . PRO A 1 88 ? 7.005 -9.567 2.432 1.00 80.00 88 PRO A N 1
ATOM 713 C CA . PRO A 1 88 ? 8.117 -10.065 1.612 1.00 80.00 88 PRO A CA 1
ATOM 714 C C . PRO A 1 88 ? 7.816 -11.335 0.791 1.00 80.00 88 PRO A C 1
ATOM 716 O O . PRO A 1 88 ? 8.705 -11.808 0.088 1.00 80.00 88 PRO A O 1
ATOM 719 N N . ASP A 1 89 ? 6.599 -11.881 0.851 1.00 81.50 89 ASP A N 1
ATOM 720 C CA . ASP A 1 89 ? 6.262 -13.179 0.240 1.00 81.50 89 ASP A CA 1
ATOM 721 C C . ASP A 1 89 ? 6.483 -13.204 -1.287 1.00 81.50 89 ASP A C 1
ATOM 723 O O . ASP A 1 89 ? 6.828 -14.236 -1.859 1.00 81.50 89 ASP A O 1
ATOM 727 N N . TYR A 1 90 ? 6.328 -12.052 -1.951 1.00 75.94 90 TYR A N 1
ATOM 728 C CA . TYR A 1 90 ? 6.404 -11.923 -3.410 1.00 75.94 90 TYR A CA 1
ATOM 729 C C . TYR A 1 90 ? 7.445 -10.884 -3.853 1.00 75.94 90 TYR A C 1
ATOM 731 O O . TYR A 1 90 ? 7.117 -9.717 -4.055 1.00 75.94 90 TYR A O 1
ATOM 739 N N . ASN A 1 91 ? 8.698 -11.312 -4.037 1.00 79.44 91 ASN A N 1
ATOM 740 C CA . ASN A 1 91 ? 9.802 -10.526 -4.621 1.00 79.44 91 ASN A CA 1
ATOM 741 C C . ASN A 1 91 ? 9.894 -9.057 -4.124 1.00 79.44 91 ASN A C 1
ATOM 743 O O . ASN A 1 91 ? 9.652 -8.119 -4.902 1.00 79.44 91 ASN A O 1
ATOM 747 N N . PRO A 1 92 ? 10.220 -8.848 -2.833 1.00 82.50 92 PRO A N 1
ATOM 748 C CA . PRO A 1 92 ? 10.329 -7.519 -2.252 1.00 82.50 92 PRO A CA 1
ATOM 749 C C . PRO A 1 92 ? 11.513 -6.757 -2.861 1.00 82.50 92 PRO A C 1
ATOM 751 O O . PRO A 1 92 ? 12.621 -7.302 -2.924 1.00 82.50 92 PRO A O 1
ATOM 754 N N . PRO A 1 93 ? 11.328 -5.496 -3.287 1.00 80.50 93 PRO A N 1
ATOM 755 C CA . PRO A 1 93 ? 12.426 -4.666 -3.741 1.00 80.50 93 PRO A CA 1
ATOM 756 C C . PRO A 1 93 ? 13.363 -4.345 -2.584 1.00 80.50 93 PRO A C 1
ATOM 758 O O . PRO A 1 93 ? 12.995 -4.394 -1.403 1.00 80.50 93 PRO A O 1
ATOM 761 N N . ALA A 1 94 ? 14.582 -3.954 -2.943 1.00 82.44 94 ALA A N 1
ATOM 762 C CA . ALA A 1 94 ? 15.444 -3.266 -2.005 1.00 82.44 94 ALA A CA 1
ATOM 763 C C . ALA A 1 94 ? 14.752 -1.979 -1.529 1.00 82.44 94 ALA A C 1
ATOM 765 O O . ALA A 1 94 ? 14.024 -1.332 -2.288 1.00 82.44 94 ALA A O 1
ATOM 766 N N . VAL A 1 95 ? 14.967 -1.618 -0.266 1.00 82.56 95 VAL A N 1
ATOM 767 C CA . VAL A 1 95 ? 14.586 -0.299 0.237 1.00 82.56 95 VAL A CA 1
ATOM 768 C C . VAL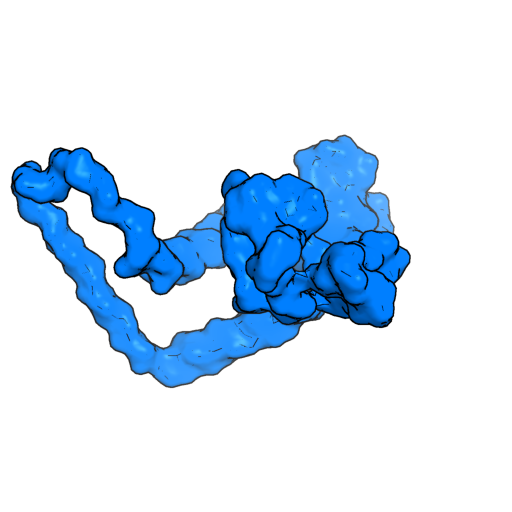 A 1 95 ? 15.329 0.729 -0.604 1.00 82.56 95 VAL A C 1
ATOM 770 O O . VAL A 1 95 ? 14.673 1.520 -1.268 1.00 82.56 95 VAL A O 1
ATOM 773 N N . ASP A 1 96 ? 16.658 0.614 -0.670 1.00 78.94 96 ASP A N 1
ATOM 774 C CA . ASP A 1 96 ? 17.554 1.440 -1.476 1.00 78.94 96 ASP A CA 1
ATOM 775 C C . ASP A 1 96 ? 18.219 0.594 -2.584 1.00 78.94 96 ASP A C 1
ATOM 777 O O . ASP A 1 96 ? 18.891 -0.394 -2.272 1.00 78.94 96 ASP A O 1
ATOM 781 N N . PRO A 1 97 ? 18.084 0.967 -3.871 1.00 73.25 97 PRO A N 1
ATOM 782 C CA . PRO A 1 97 ? 18.762 0.286 -4.976 1.00 73.25 97 PRO A CA 1
ATOM 783 C C . PRO A 1 97 ? 20.293 0.228 -4.843 1.00 73.2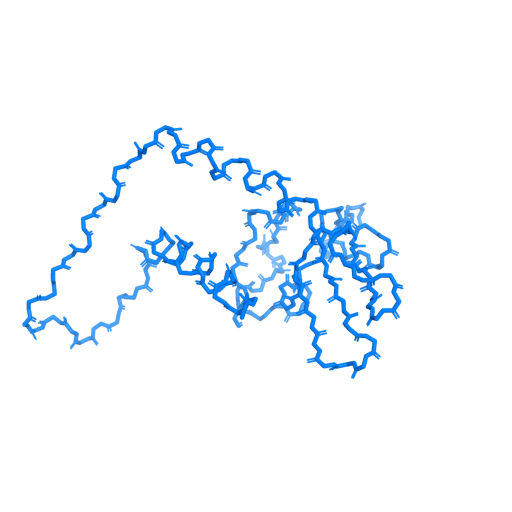5 97 PRO A C 1
ATOM 785 O O . PRO A 1 97 ? 20.911 -0.698 -5.363 1.00 73.25 97 PRO A O 1
ATOM 788 N N . SER A 1 98 ? 20.911 1.196 -4.158 1.00 71.00 98 SER A N 1
ATOM 789 C CA . SER A 1 98 ? 22.364 1.278 -3.959 1.00 71.00 98 SER A CA 1
ATOM 790 C C . SER A 1 98 ? 22.874 0.410 -2.804 1.00 71.00 98 SER A C 1
ATOM 792 O O . SER A 1 98 ? 24.050 0.044 -2.775 1.00 71.00 98 SER A O 1
ATOM 794 N N . ASN A 1 99 ? 21.991 0.030 -1.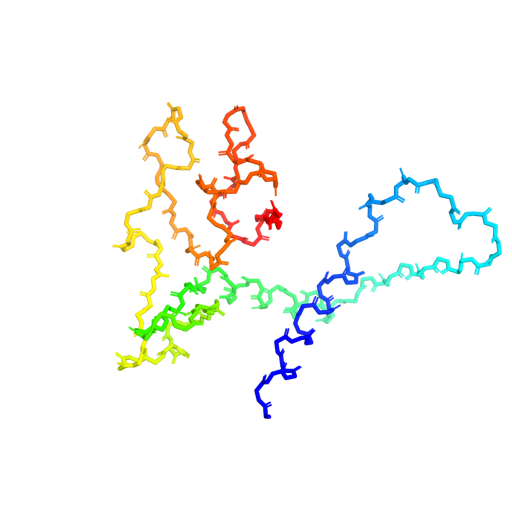875 1.00 69.81 99 ASN A N 1
ATOM 795 C CA . ASN A 1 99 ? 22.306 -0.803 -0.722 1.00 69.81 99 ASN A CA 1
ATOM 796 C C . ASN A 1 99 ? 21.298 -1.954 -0.614 1.00 69.81 99 ASN A C 1
ATOM 798 O O . ASN A 1 99 ? 20.317 -1.908 0.130 1.00 69.81 99 ASN A O 1
ATOM 802 N N . SER A 1 100 ? 21.576 -3.028 -1.353 1.00 66.88 100 SER A N 1
ATOM 803 C CA . SER A 1 100 ? 20.692 -4.189 -1.515 1.00 66.88 100 SER A CA 1
ATOM 804 C C . SER A 1 100 ? 20.528 -5.069 -0.266 1.00 66.88 100 SER A C 1
ATOM 806 O O . SER A 1 100 ? 19.960 -6.159 -0.361 1.00 66.88 100 SER A O 1
ATOM 808 N N . SER A 1 101 ? 21.060 -4.660 0.889 1.00 76.81 101 SER A N 1
ATOM 809 C CA . SER A 1 101 ? 20.988 -5.443 2.128 1.00 76.81 101 SER A CA 1
ATOM 810 C C . SER A 1 101 ? 19.622 -5.342 2.814 1.00 76.81 101 SER A C 1
ATOM 812 O O . SER A 1 101 ? 19.154 -6.327 3.387 1.00 76.81 101 SER A O 1
ATOM 814 N N . TRP A 1 102 ? 18.935 -4.201 2.692 1.00 80.25 102 TRP A N 1
ATOM 815 C CA . TRP A 1 102 ? 17.584 -4.015 3.223 1.00 80.25 102 TRP A CA 1
ATOM 816 C C . TRP A 1 102 ? 16.535 -4.231 2.137 1.00 80.25 102 TRP A C 1
ATOM 818 O O . TRP A 1 102 ? 16.475 -3.483 1.165 1.00 80.25 102 TRP A O 1
ATOM 828 N N . ARG A 1 103 ? 15.673 -5.235 2.323 1.00 84.19 103 ARG A N 1
ATOM 829 C CA . ARG A 1 103 ? 14.473 -5.448 1.502 1.00 84.19 103 ARG A CA 1
ATOM 830 C C . ARG A 1 103 ? 13.244 -4.917 2.211 1.00 84.19 103 ARG A C 1
ATOM 832 O O . ARG A 1 103 ? 13.183 -4.950 3.442 1.00 84.19 103 ARG A O 1
ATOM 839 N N . ARG A 1 104 ? 12.269 -4.464 1.428 1.00 85.56 104 ARG A N 1
ATOM 840 C CA . ARG A 1 104 ? 11.019 -3.960 1.983 1.00 85.56 104 ARG A CA 1
ATOM 841 C C . ARG A 1 104 ? 10.237 -5.068 2.682 1.00 85.56 104 ARG A C 1
ATOM 843 O O . ARG A 1 104 ? 10.127 -6.179 2.161 1.00 85.56 104 ARG A O 1
ATOM 850 N N . GLN A 1 105 ? 9.724 -4.760 3.867 1.00 83.75 105 GLN A N 1
ATOM 851 C CA . GLN A 1 105 ? 8.904 -5.670 4.675 1.00 83.75 105 GLN A CA 1
ATOM 852 C C . GLN A 1 105 ? 7.439 -5.244 4.683 1.00 83.75 105 GLN A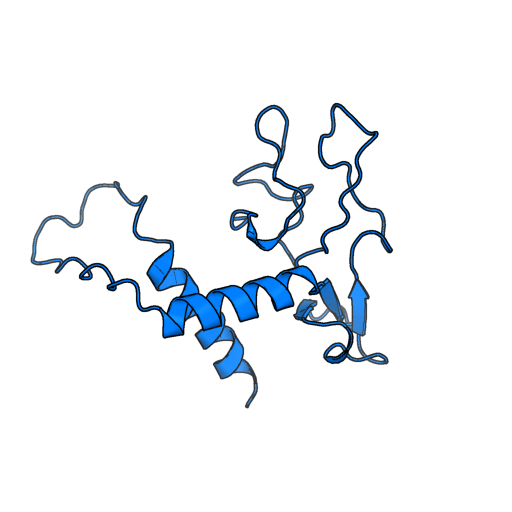 C 1
ATOM 854 O O . GLN A 1 105 ? 6.544 -6.080 4.796 1.00 83.75 105 GLN A O 1
ATOM 859 N N . SER A 1 106 ? 7.193 -3.944 4.554 1.00 78.25 106 SER A N 1
ATOM 860 C CA . SER A 1 106 ? 5.846 -3.401 4.450 1.00 78.25 106 SER A CA 1
ATOM 861 C C . SER A 1 106 ? 5.257 -3.673 3.059 1.00 78.25 106 SER A C 1
ATOM 863 O O . SER A 1 106 ? 5.970 -3.731 2.059 1.00 78.25 106 SER A O 1
ATOM 865 N N . GLY A 1 107 ? 3.950 -3.942 3.026 1.00 70.62 107 GLY A N 1
ATOM 866 C CA . GLY A 1 107 ? 3.272 -4.618 1.919 1.00 70.62 107 GLY A CA 1
ATOM 867 C C . GLY A 1 107 ? 3.085 -3.810 0.635 1.00 70.62 107 GLY A C 1
ATOM 868 O O . GLY A 1 107 ? 3.171 -2.589 0.628 1.00 70.62 107 GLY A O 1
ATOM 869 N N . ALA A 1 108 ? 2.775 -4.530 -0.448 1.00 62.84 108 ALA A N 1
ATOM 870 C CA . ALA A 1 108 ? 2.494 -3.955 -1.756 1.00 62.84 108 ALA A CA 1
ATOM 871 C C . ALA A 1 108 ? 1.118 -3.275 -1.778 1.00 62.84 108 ALA A C 1
ATOM 873 O O . ALA A 1 108 ? 0.103 -3.888 -1.435 1.00 62.84 108 ALA A O 1
ATOM 874 N N . VAL A 1 109 ? 1.092 -2.028 -2.238 1.00 70.44 109 VAL A N 1
ATOM 875 C CA . VAL A 1 109 ? -0.130 -1.299 -2.576 1.00 70.44 109 VAL A CA 1
ATOM 876 C C . VAL A 1 109 ? -0.413 -1.511 -4.051 1.00 70.44 109 VAL A C 1
ATOM 878 O O . VAL A 1 109 ? 0.482 -1.390 -4.889 1.00 70.44 109 VAL A O 1
ATOM 881 N N . CYS A 1 110 ? -1.664 -1.806 -4.380 1.00 81.44 110 CYS A N 1
ATOM 882 C CA . CYS A 1 110 ? -2.097 -1.842 -5.767 1.00 81.44 110 CYS A CA 1
ATOM 883 C C . CYS A 1 110 ? -1.809 -0.486 -6.437 1.00 81.44 110 CYS A C 1
ATOM 885 O O . CYS A 1 110 ? -2.272 0.544 -5.955 1.00 81.44 110 CYS A O 1
ATOM 887 N N . SER A 1 111 ? -1.031 -0.486 -7.522 1.00 78.75 111 SER A N 1
ATOM 888 C CA . SER A 1 111 ? -0.638 0.726 -8.264 1.00 78.75 111 SER A CA 1
ATOM 889 C C . SER A 1 111 ? 0.170 1.773 -7.474 1.00 78.75 111 SER A C 1
ATOM 891 O O . SER A 1 111 ? 0.231 2.927 -7.882 1.00 78.75 111 SER A O 1
ATOM 893 N N . GLN A 1 112 ? 0.814 1.400 -6.364 1.00 79.75 112 GLN A N 1
ATOM 894 C CA . GLN A 1 112 ? 1.693 2.298 -5.593 1.00 79.75 112 GLN A CA 1
ATOM 895 C C . GLN A 1 112 ? 3.024 1.612 -5.258 1.00 79.75 112 GLN A C 1
ATOM 897 O O . GLN A 1 112 ? 3.562 1.751 -4.165 1.00 79.75 112 GLN A O 1
ATOM 902 N N . ASP A 1 113 ? 3.545 0.822 -6.202 1.00 84.44 113 ASP A N 1
ATOM 903 C CA . ASP A 1 113 ? 4.852 0.179 -6.071 1.00 84.44 113 ASP A CA 1
ATOM 904 C C . ASP A 1 113 ? 5.970 1.217 -6.324 1.00 84.44 113 ASP A C 1
ATOM 906 O O . ASP A 1 113 ? 6.039 1.781 -7.421 1.00 84.44 113 ASP A O 1
ATOM 910 N N . PRO A 1 114 ? 6.882 1.446 -5.358 1.00 85.62 114 PRO A N 1
ATOM 911 C CA . PRO A 1 114 ? 8.031 2.338 -5.514 1.00 85.62 114 PRO A CA 1
ATOM 912 C C . PRO A 1 114 ? 8.900 2.053 -6.748 1.00 85.62 114 PRO A C 1
ATOM 914 O O . PRO A 1 114 ? 9.580 2.954 -7.230 1.00 85.62 114 PRO A O 1
ATOM 917 N N . ARG A 1 115 ? 8.911 0.811 -7.258 1.00 83.00 115 ARG A N 1
ATOM 918 C CA . ARG A 1 115 ? 9.677 0.426 -8.456 1.00 83.00 115 ARG A CA 1
ATOM 919 C C . ARG A 1 115 ? 9.077 0.947 -9.754 1.00 83.00 115 ARG A C 1
ATOM 921 O O . ARG A 1 115 ? 9.812 1.113 -10.721 1.00 83.00 115 ARG A O 1
ATOM 928 N N . THR A 1 116 ? 7.757 1.092 -9.802 1.00 84.94 116 THR A N 1
ATOM 929 C CA . THR A 1 116 ? 7.023 1.460 -11.021 1.00 84.94 116 THR A CA 1
ATOM 930 C C . THR A 1 116 ? 6.500 2.884 -10.965 1.00 84.94 116 THR A C 1
ATOM 932 O O . THR A 1 116 ? 5.913 3.342 -11.935 1.00 84.94 116 THR A O 1
ATOM 935 N N . CYS A 1 117 ? 6.659 3.558 -9.827 1.00 85.75 117 CYS A N 1
ATOM 936 C CA . CYS A 1 117 ? 6.162 4.904 -9.654 1.00 85.75 117 CYS A CA 1
ATOM 937 C C . CYS A 1 117 ? 7.038 5.937 -10.365 1.00 85.75 117 CYS A C 1
ATOM 939 O O . CYS A 1 117 ? 8.245 5.991 -10.118 1.00 85.75 117 CYS A O 1
ATOM 941 N N . GLU A 1 118 ? 6.424 6.768 -11.206 1.00 86.69 118 GLU A N 1
ATOM 942 C CA . GLU A 1 118 ? 7.110 7.838 -11.935 1.00 86.69 118 GLU A CA 1
ATOM 943 C C . GLU A 1 118 ? 7.157 9.124 -11.106 1.00 86.69 118 GLU A C 1
ATOM 945 O O . GLU A 1 118 ? 8.233 9.705 -10.933 1.00 86.69 118 GLU A O 1
ATOM 950 N N . GLU A 1 119 ? 6.028 9.523 -10.511 1.00 85.12 119 GLU A N 1
ATOM 951 C CA . GLU A 1 119 ? 5.945 10.733 -9.699 1.00 85.12 119 GLU A CA 1
ATOM 952 C C . GLU A 1 119 ? 5.270 10.480 -8.334 1.00 85.12 119 GLU A C 1
ATOM 954 O O . GLU A 1 119 ? 4.105 10.086 -8.281 1.00 85.12 119 GLU A O 1
ATOM 959 N N . PRO A 1 120 ? 5.970 10.714 -7.205 1.00 87.31 120 PRO A N 1
ATOM 960 C CA . PRO A 1 120 ? 7.410 10.967 -7.084 1.00 87.31 120 PRO A CA 1
ATOM 961 C C . PRO A 1 120 ? 8.234 9.668 -7.165 1.00 87.31 120 PRO A C 1
ATOM 963 O O . PRO A 1 120 ? 8.040 8.757 -6.366 1.00 87.31 120 PRO A O 1
ATOM 966 N N . ALA A 1 121 ? 9.229 9.590 -8.048 1.00 86.81 121 ALA A N 1
ATOM 967 C CA . ALA A 1 121 ? 10.092 8.410 -8.140 1.00 86.81 121 ALA A CA 1
ATOM 968 C C . ALA A 1 121 ? 10.792 8.065 -6.806 1.00 86.81 121 ALA A C 1
ATOM 970 O O . ALA A 1 121 ? 11.313 8.937 -6.109 1.00 86.81 121 ALA A O 1
ATOM 971 N N . SER A 1 122 ? 10.850 6.773 -6.464 1.00 86.81 122 SER A N 1
ATOM 972 C CA . SER A 1 122 ? 11.613 6.266 -5.313 1.00 86.81 122 SER A CA 1
ATOM 973 C C . SER A 1 122 ? 13.014 5.819 -5.741 1.00 86.81 122 SER A C 1
ATOM 975 O O . SER A 1 122 ? 13.318 4.622 -5.763 1.00 86.81 122 SER A O 1
ATOM 977 N N . ASN A 1 123 ? 13.889 6.766 -6.068 1.00 86.00 123 ASN A N 1
ATOM 978 C CA . ASN A 1 123 ? 15.270 6.503 -6.478 1.00 86.00 123 ASN A CA 1
ATOM 979 C C . ASN A 1 123 ? 16.283 7.302 -5.635 1.00 86.00 123 ASN A C 1
ATOM 981 O O . ASN A 1 123 ? 15.941 8.337 -5.066 1.00 86.00 123 ASN A O 1
ATOM 985 N N . PRO A 1 124 ? 17.543 6.843 -5.507 1.00 82.56 124 PRO A N 1
ATOM 986 C CA . PRO A 1 124 ? 18.569 7.593 -4.788 1.00 82.56 124 PRO A CA 1
ATOM 987 C C . PRO A 1 124 ? 18.744 9.011 -5.357 1.00 82.56 124 PRO A C 1
ATOM 989 O O . PRO A 1 124 ? 18.796 9.162 -6.579 1.00 82.56 124 PRO A O 1
ATOM 992 N N . PRO A 1 125 ? 18.871 10.048 -4.503 1.00 82.50 125 PRO A N 1
ATOM 993 C CA . PRO A 1 125 ? 18.975 10.011 -3.036 1.00 82.50 125 PRO A CA 1
ATOM 994 C C . PRO A 1 125 ? 17.626 10.002 -2.283 1.00 82.50 125 PRO A C 1
ATOM 996 O O . PRO A 1 125 ? 17.609 9.909 -1.057 1.00 82.50 125 PRO A O 1
ATOM 999 N N . HIS A 1 126 ? 16.497 10.111 -2.984 1.00 85.62 126 HIS A N 1
ATOM 1000 C CA . HIS A 1 126 ? 15.153 10.248 -2.415 1.00 85.62 126 HIS A CA 1
ATOM 1001 C C . HIS A 1 126 ? 14.379 8.928 -2.460 1.00 85.62 126 HIS A C 1
ATOM 1003 O O . HIS A 1 126 ? 13.428 8.731 -3.211 1.00 85.62 126 HIS A O 1
ATOM 1009 N N . VAL A 1 127 ? 14.801 8.002 -1.608 1.00 88.19 127 VAL A N 1
ATOM 1010 C CA . VAL A 1 127 ? 14.194 6.678 -1.489 1.00 88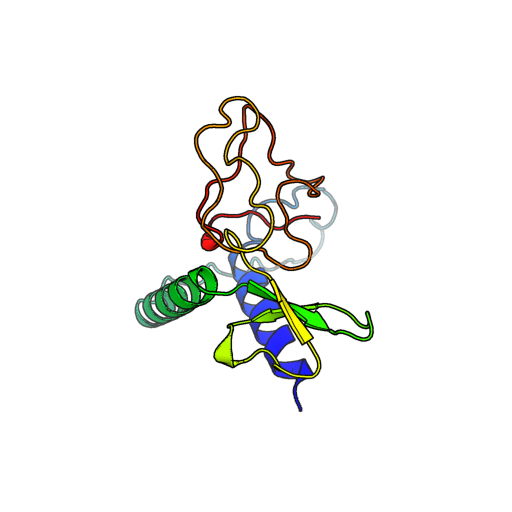.19 127 VAL A CA 1
ATOM 1011 C C . VAL A 1 127 ? 13.030 6.707 -0.498 1.00 88.19 127 VAL A C 1
ATOM 1013 O O . VAL A 1 127 ? 13.154 7.244 0.604 1.00 88.19 127 VAL A O 1
ATOM 1016 N N . TRP A 1 128 ? 11.897 6.099 -0.857 1.00 88.31 128 TRP A N 1
ATOM 1017 C CA . TRP A 1 128 ? 10.745 6.020 0.042 1.00 88.31 128 TRP A CA 1
ATOM 1018 C C . TRP A 1 128 ? 11.051 5.141 1.262 1.00 88.31 128 TRP A C 1
ATOM 1020 O O . TRP A 1 128 ? 11.718 4.112 1.154 1.00 88.31 128 TRP A O 1
ATOM 1030 N N . LEU A 1 129 ? 10.517 5.499 2.430 1.00 88.69 129 LEU A N 1
ATOM 1031 C CA . LEU A 1 129 ? 10.677 4.714 3.663 1.00 88.69 129 LEU A CA 1
ATOM 1032 C C . LEU A 1 129 ? 10.029 3.330 3.542 1.00 88.69 129 LEU A C 1
ATOM 1034 O O . LEU A 1 129 ? 9.163 3.141 2.697 1.00 88.69 129 LEU A O 1
ATOM 1038 N N . ASP A 1 130 ? 10.413 2.361 4.379 1.00 86.94 130 ASP A N 1
ATOM 1039 C CA . ASP A 1 130 ? 9.760 1.042 4.359 1.00 86.94 130 ASP A CA 1
ATOM 1040 C C . ASP A 1 130 ? 8.265 1.148 4.695 1.00 86.94 130 ASP A C 1
ATOM 1042 O O . ASP A 1 130 ? 7.449 0.596 3.973 1.00 86.94 130 ASP A O 1
ATOM 1046 N N . ASP A 1 131 ? 7.903 1.932 5.715 1.00 87.62 131 ASP A N 1
ATOM 1047 C CA . ASP A 1 131 ? 6.519 2.106 6.169 1.00 87.62 131 ASP A CA 1
ATOM 1048 C C . ASP A 1 131 ? 5.605 2.700 5.082 1.00 87.62 131 ASP A C 1
ATOM 1050 O O . ASP A 1 131 ? 5.661 3.893 4.768 1.00 87.62 131 ASP A O 1
ATOM 1054 N N . ILE A 1 132 ? 4.707 1.852 4.581 1.00 86.44 132 ILE A N 1
ATOM 1055 C CA . ILE A 1 132 ? 3.638 2.157 3.621 1.00 86.44 132 ILE A CA 1
ATOM 1056 C C . ILE A 1 132 ? 2.792 3.380 4.007 1.00 86.44 132 ILE A C 1
ATOM 1058 O O . ILE A 1 132 ? 2.386 4.149 3.143 1.00 86.44 132 ILE A O 1
ATOM 1062 N N . THR A 1 133 ? 2.570 3.639 5.301 1.00 85.56 133 THR A N 1
ATOM 1063 C CA . THR A 1 133 ? 1.743 4.775 5.762 1.00 85.56 133 THR A CA 1
ATOM 1064 C C . THR A 1 133 ? 2.422 6.138 5.579 1.00 85.56 133 THR A C 1
ATOM 1066 O O . THR A 1 133 ? 1.840 7.189 5.891 1.00 85.56 133 THR A O 1
ATOM 1069 N N . LYS A 1 134 ? 3.684 6.119 5.136 1.00 86.69 134 LYS A N 1
ATOM 1070 C CA . LYS A 1 134 ? 4.518 7.282 4.826 1.00 86.69 134 LYS A CA 1
ATOM 1071 C C . LYS A 1 134 ? 4.773 7.436 3.332 1.00 86.69 134 LYS A C 1
ATOM 1073 O O . LYS A 1 134 ? 5.459 8.385 2.958 1.00 86.69 134 LYS A O 1
ATOM 1078 N N . TRP A 1 135 ? 4.275 6.523 2.500 1.00 86.75 135 TRP A N 1
ATOM 1079 C CA . TRP A 1 135 ? 4.473 6.614 1.062 1.00 86.75 135 TRP A CA 1
ATOM 1080 C C . TRP A 1 135 ? 3.655 7.778 0.495 1.00 86.75 135 TRP A C 1
ATOM 1082 O O . TRP A 1 135 ? 2.527 8.016 0.938 1.00 86.75 135 TRP A O 1
ATOM 1092 N N . PRO A 1 136 ? 4.223 8.542 -0.446 1.00 86.62 136 PRO A N 1
ATOM 1093 C CA . PRO A 1 136 ? 3.452 9.496 -1.218 1.00 86.62 136 PRO A CA 1
ATOM 1094 C C . PRO A 1 136 ? 2.525 8.759 -2.194 1.00 86.62 136 PRO A C 1
ATOM 1096 O O . PRO A 1 136 ? 2.712 7.581 -2.504 1.00 86.62 136 PRO A O 1
ATOM 1099 N N . ILE A 1 137 ? 1.514 9.473 -2.684 1.00 82.81 137 ILE A N 1
ATOM 1100 C CA . ILE A 1 137 ? 0.648 8.955 -3.739 1.00 82.81 137 ILE A CA 1
ATOM 1101 C C . ILE A 1 137 ? 1.436 8.956 -5.041 1.00 82.81 137 ILE A C 1
ATOM 1103 O O . ILE A 1 137 ? 2.026 9.971 -5.400 1.00 82.81 137 ILE A O 1
ATOM 1107 N N . CYS A 1 138 ? 1.428 7.808 -5.708 1.00 79.88 138 CYS A N 1
ATOM 1108 C CA . CYS A 1 138 ? 1.989 7.673 -7.036 1.00 79.88 138 CYS A CA 1
ATOM 1109 C C . CYS A 1 138 ? 1.002 8.172 -8.093 1.00 79.88 138 CYS A C 1
ATOM 1111 O O . CYS A 1 138 ? -0.161 7.751 -8.064 1.00 79.88 138 CYS A O 1
ATOM 1113 N N . THR A 1 139 ? 1.466 9.017 -9.008 1.00 78.44 139 THR A N 1
ATOM 1114 C CA . THR A 1 139 ? 0.710 9.512 -10.168 1.00 78.44 139 THR A CA 1
ATOM 1115 C C . THR A 1 139 ? 1.412 9.203 -11.475 1.00 78.44 139 THR A C 1
ATOM 1117 O O . THR A 1 139 ? 2.665 9.185 -11.469 1.00 78.44 139 THR A O 1
#

Secondary structure (DSSP, 8-state):
--HHHHHHHHHHHHHHHTTS----S---SS-----PPPP--HHHHHHHHHHHHHHHH-EEEEETTSS-EEEE-GGGS-TTTEEEE-TTTS-PPEEETTEEEEEP-SPPPTT--TTT--TT--BTTBPPPS-GGGPPPP-

InterPro domains:
  IPR051512 Inactive Rhomboid [PTHR45965] (24-139)

Nearest PDB structures (foldseek):
  8snl-assembly1_B  TM=8.693E-01  e=1.306E-13  Homo sapiens